Protein AF-0000000082939143 (afdb_homodimer)

Structure (mmCIF, N/CA/C/O backbone):
data_AF-0000000082939143-model_v1
#
loop_
_entity.id
_entity.type
_entity.pdbx_description
1 polymer 'DUF3813 domain-containing protein'
#
loop_
_atom_site.group_PDB
_atom_site.id
_atom_site.type_symbol
_atom_site.label_atom_id
_atom_site.label_alt_id
_atom_site.label_comp_id
_atom_site.label_asym_id
_atom_site.label_entity_id
_atom_site.label_seq_id
_atom_site.pdbx_PDB_ins_code
_atom_site.Cartn_x
_atom_site.Cartn_y
_atom_site.Cartn_z
_atom_site.occupancy
_atom_site.B_iso_or_equiv
_atom_site.auth_seq_id
_atom_site.auth_comp_id
_atom_site.auth_asym_id
_atom_site.auth_atom_id
_atom_site.pdbx_PDB_model_num
ATOM 1 N N . MET A 1 1 ? 18.797 -15.711 -11.133 1 48.12 1 MET A N 1
ATOM 2 C CA . MET A 1 1 ? 17.547 -16.469 -11.016 1 48.12 1 MET A CA 1
ATOM 3 C C . MET A 1 1 ? 16.344 -15.539 -11 1 48.12 1 MET A C 1
ATOM 5 O O . MET A 1 1 ? 16.359 -14.508 -10.328 1 48.12 1 MET A O 1
ATOM 9 N N . GLN A 1 2 ? 15.414 -15.609 -11.961 1 66.81 2 GLN A N 1
ATOM 10 C CA . GLN A 1 2 ? 14.266 -14.727 -12.156 1 66.81 2 GLN A CA 1
ATOM 11 C C . GLN A 1 2 ? 13.359 -14.719 -10.93 1 66.81 2 GLN A C 1
ATOM 13 O O . GLN A 1 2 ? 13.078 -15.773 -10.359 1 66.81 2 GLN A O 1
ATOM 18 N N . LYS A 1 3 ? 13.117 -13.703 -10.312 1 86.81 3 LYS A N 1
ATOM 19 C CA . LYS A 1 3 ? 12.258 -13.547 -9.141 1 86.81 3 LYS A CA 1
ATOM 20 C C . LYS A 1 3 ? 10.875 -14.141 -9.406 1 86.81 3 LYS A C 1
ATOM 22 O O . LYS A 1 3 ? 10.289 -13.93 -10.469 1 86.81 3 LYS A O 1
ATOM 27 N N . ASN A 1 4 ? 10.492 -15.141 -8.562 1 93.06 4 ASN A N 1
ATOM 28 C CA . ASN A 1 4 ? 9.18 -15.742 -8.742 1 93.06 4 ASN A CA 1
ATOM 29 C C . ASN A 1 4 ? 8.086 -14.93 -8.055 1 93.06 4 ASN A C 1
ATOM 31 O O . ASN A 1 4 ? 8.359 -13.867 -7.496 1 93.06 4 ASN A O 1
ATOM 35 N N . ALA A 1 5 ? 6.84 -15.406 -8.141 1 96.38 5 ALA A N 1
ATOM 36 C CA . ALA A 1 5 ? 5.68 -14.68 -7.637 1 96.38 5 ALA A CA 1
ATOM 37 C C . ALA A 1 5 ? 5.824 -14.375 -6.148 1 96.38 5 ALA A C 1
ATOM 39 O O . ALA A 1 5 ? 5.52 -13.273 -5.699 1 96.38 5 ALA A O 1
ATOM 40 N N . ARG A 1 6 ? 6.336 -15.336 -5.484 1 95.69 6 ARG A N 1
ATOM 41 C CA . ARG A 1 6 ? 6.508 -15.172 -4.047 1 95.69 6 ARG A CA 1
ATOM 42 C C . ARG A 1 6 ? 7.441 -14 -3.736 1 95.69 6 ARG A C 1
ATOM 44 O O . ARG A 1 6 ? 7.172 -13.203 -2.836 1 95.69 6 ARG A O 1
ATOM 51 N N . GLY A 1 7 ? 8.516 -13.977 -4.398 1 97.5 7 GLY A N 1
ATOM 52 C CA . GLY A 1 7 ? 9.461 -12.891 -4.199 1 97.5 7 GLY A CA 1
ATOM 53 C C . GLY A 1 7 ? 8.867 -11.523 -4.465 1 97.5 7 GLY A C 1
ATOM 54 O O . GLY A 1 7 ? 9.094 -10.586 -3.701 1 97.5 7 GLY A O 1
ATOM 55 N N . PHE A 1 8 ? 8.102 -11.359 -5.508 1 98.19 8 PHE A N 1
ATOM 56 C CA . PHE A 1 8 ? 7.477 -10.094 -5.844 1 98.19 8 PHE A CA 1
ATOM 57 C C . PHE A 1 8 ? 6.445 -9.703 -4.793 1 98.19 8 PHE A C 1
ATOM 59 O O . PHE A 1 8 ? 6.324 -8.531 -4.434 1 98.19 8 PHE A O 1
ATOM 66 N N . VAL A 1 9 ? 5.711 -10.656 -4.262 1 98.5 9 VAL A N 1
ATOM 67 C CA . VAL A 1 9 ? 4.703 -10.359 -3.25 1 98.5 9 VAL A CA 1
ATOM 68 C C . VAL A 1 9 ? 5.387 -9.922 -1.956 1 98.5 9 VAL A C 1
ATOM 70 O O . VAL A 1 9 ? 4.918 -9.008 -1.275 1 98.5 9 VAL A O 1
ATOM 73 N N . GLN A 1 10 ? 6.465 -10.578 -1.614 1 98.06 10 GLN A N 1
ATOM 74 C CA . GLN A 1 10 ? 7.199 -10.188 -0.417 1 98.06 10 GLN A CA 1
ATOM 75 C C . GLN A 1 10 ? 7.723 -8.758 -0.535 1 9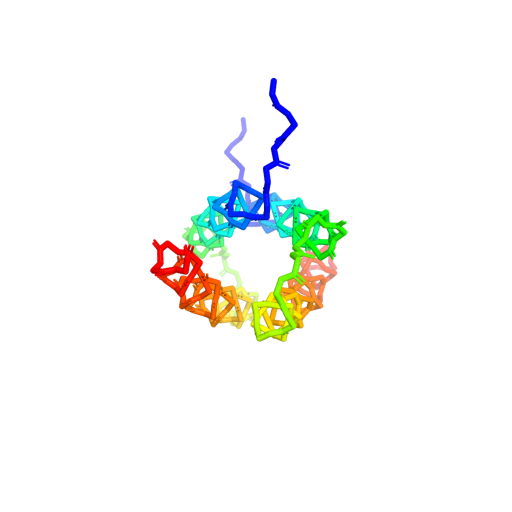8.06 10 GLN A C 1
ATOM 77 O O . GLN A 1 10 ? 7.711 -8 0.442 1 98.06 10 GLN A O 1
ATOM 82 N N . GLU A 1 11 ? 8.227 -8.398 -1.679 1 98.5 11 GLU A N 1
ATOM 83 C CA . GLU A 1 11 ? 8.672 -7.023 -1.904 1 98.5 11 GLU A CA 1
ATOM 84 C C . GLU A 1 11 ? 7.504 -6.043 -1.788 1 98.5 11 GLU A C 1
ATOM 86 O O . GLU A 1 11 ? 7.672 -4.93 -1.292 1 98.5 11 GLU A O 1
ATOM 91 N N . SER A 1 12 ? 6.367 -6.492 -2.324 1 98.88 12 SER A N 1
ATOM 92 C CA . SER A 1 12 ? 5.176 -5.66 -2.182 1 98.88 12 SER A CA 1
ATOM 93 C C . SER A 1 12 ? 4.848 -5.418 -0.712 1 98.88 12 SER A C 1
ATOM 95 O O . SER A 1 12 ? 4.547 -4.289 -0.316 1 98.88 12 SER A O 1
ATOM 97 N N . TYR A 1 13 ? 4.938 -6.438 0.099 1 98.75 13 TYR A N 1
ATOM 98 C CA . TYR A 1 13 ? 4.66 -6.316 1.526 1 98.75 13 TYR A CA 1
ATOM 99 C C . TYR A 1 13 ? 5.613 -5.328 2.188 1 98.75 13 TYR A C 1
ATOM 101 O O . TYR A 1 13 ? 5.195 -4.508 3.006 1 98.75 13 TYR A O 1
ATOM 109 N N . SER A 1 14 ? 6.895 -5.395 1.83 1 98.81 14 SER A N 1
ATOM 110 C CA . SER A 1 14 ? 7.891 -4.477 2.369 1 98.81 14 SER A CA 1
ATOM 111 C C . SER A 1 14 ? 7.59 -3.035 1.972 1 98.81 14 SER A C 1
ATOM 113 O O . SER A 1 14 ? 7.719 -2.121 2.787 1 98.81 14 SER A O 1
ATOM 115 N N . ALA A 1 15 ? 7.215 -2.848 0.715 1 98.88 15 ALA A N 1
ATOM 116 C CA . ALA A 1 15 ? 6.852 -1.513 0.248 1 98.88 15 ALA A CA 1
ATOM 117 C C . ALA A 1 15 ? 5.637 -0.979 1.006 1 98.88 15 ALA A C 1
ATOM 119 O O . ALA A 1 15 ? 5.59 0.201 1.361 1 98.88 15 ALA A O 1
ATOM 120 N N . LEU A 1 16 ? 4.664 -1.824 1.29 1 98.94 16 LEU A N 1
ATOM 121 C CA . LEU A 1 16 ? 3.477 -1.434 2.045 1 98.94 16 LEU A CA 1
ATOM 122 C C . LEU A 1 16 ? 3.842 -1.059 3.477 1 98.94 16 LEU A C 1
ATOM 124 O O . LEU A 1 16 ? 3.287 -0.11 4.035 1 98.94 16 LEU A O 1
ATOM 128 N N . THR A 1 17 ? 4.766 -1.79 4.059 1 98.94 17 THR A N 1
ATOM 129 C CA . THR A 1 17 ? 5.23 -1.475 5.406 1 98.94 17 THR A CA 1
ATOM 130 C C . THR A 1 17 ? 5.883 -0.096 5.441 1 98.94 17 THR A C 1
ATOM 132 O O . THR A 1 17 ? 5.648 0.682 6.371 1 98.94 17 THR A O 1
ATOM 135 N N . ASN A 1 18 ? 6.652 0.183 4.434 1 98.88 18 ASN A N 1
ATOM 136 C CA . ASN A 1 18 ? 7.258 1.505 4.324 1 98.88 18 ASN A CA 1
ATOM 137 C C . ASN A 1 18 ? 6.203 2.598 4.199 1 98.88 18 ASN A C 1
ATOM 139 O O . ASN A 1 18 ? 6.305 3.646 4.836 1 98.88 18 ASN A O 1
ATOM 143 N N . ALA A 1 19 ? 5.188 2.324 3.355 1 98.88 19 ALA A N 1
ATOM 144 C CA . ALA A 1 19 ? 4.094 3.277 3.201 1 98.88 19 ALA A CA 1
ATOM 145 C C . ALA A 1 19 ? 3.416 3.557 4.539 1 98.88 19 ALA A C 1
ATOM 147 O O . ALA A 1 19 ? 3.139 4.711 4.875 1 98.88 19 ALA A O 1
ATOM 148 N N . ARG A 1 20 ? 3.148 2.52 5.312 1 98.94 20 ARG A N 1
ATOM 149 C CA . ARG A 1 20 ? 2.523 2.652 6.625 1 98.94 20 ARG A CA 1
ATOM 150 C C . ARG A 1 20 ? 3.357 3.539 7.543 1 98.94 20 ARG A C 1
ATOM 152 O O . ARG A 1 20 ? 2.822 4.426 8.211 1 98.94 20 ARG A O 1
ATOM 159 N N . GLU A 1 21 ? 4.633 3.266 7.582 1 98.88 21 GLU A N 1
ATOM 160 C CA . GLU A 1 21 ? 5.531 4.031 8.438 1 98.88 21 GLU A CA 1
ATOM 161 C C . GLU A 1 21 ? 5.547 5.508 8.047 1 98.88 21 GLU A C 1
ATOM 163 O O . GLU A 1 21 ? 5.586 6.387 8.906 1 98.88 21 GLU A O 1
ATOM 168 N N . ASN A 1 22 ? 5.547 5.738 6.77 1 98.75 22 ASN A N 1
ATOM 169 C CA . ASN A 1 22 ? 5.52 7.117 6.285 1 98.75 22 ASN A CA 1
ATOM 170 C C . ASN A 1 22 ? 4.242 7.832 6.711 1 98.75 22 ASN A C 1
ATOM 172 O O . ASN A 1 22 ? 4.277 9 7.105 1 98.75 22 ASN A O 1
ATOM 176 N N . LEU A 1 23 ? 3.076 7.176 6.652 1 98.81 23 LEU A N 1
ATOM 177 C CA . LEU A 1 23 ? 1.814 7.781 7.062 1 98.81 23 LEU A CA 1
ATOM 178 C C . LEU A 1 23 ?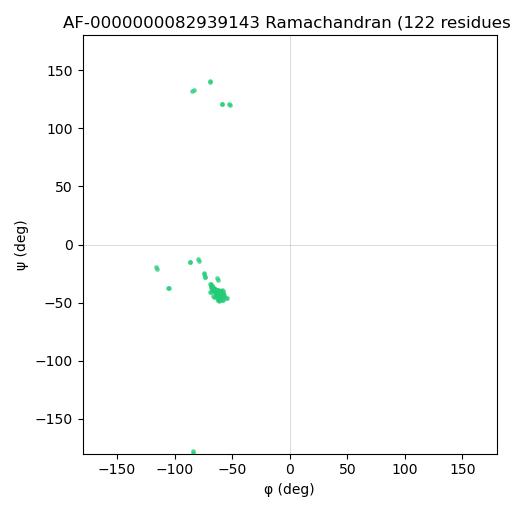 1.789 8.016 8.57 1 98.81 23 LEU A C 1
ATOM 180 O O . LEU A 1 23 ? 1.239 9.016 9.039 1 98.81 23 LEU A O 1
ATOM 184 N N . GLN A 1 24 ? 2.402 7.105 9.328 1 98.75 24 GLN A N 1
ATOM 185 C CA . GLN A 1 24 ? 2.498 7.297 10.773 1 98.75 24 GLN A CA 1
ATOM 186 C C . GLN A 1 24 ? 3.336 8.523 11.109 1 98.75 24 GLN A C 1
ATOM 188 O O . GLN A 1 24 ? 2.996 9.281 12.023 1 98.75 24 GLN A O 1
ATOM 193 N N . GLN A 1 25 ? 4.406 8.656 10.383 1 98.25 25 GLN A N 1
ATOM 194 C CA . GLN A 1 25 ? 5.23 9.852 10.57 1 98.25 25 GLN A CA 1
ATOM 195 C C . GLN A 1 25 ? 4.469 11.109 10.172 1 98.25 25 GLN A C 1
ATOM 197 O O . GLN A 1 25 ? 4.605 12.156 10.812 1 98.25 25 GLN A O 1
ATOM 202 N N . ALA A 1 26 ? 3.682 11.039 9.086 1 98.19 26 ALA A N 1
ATOM 203 C CA . ALA A 1 26 ? 2.848 12.164 8.672 1 98.19 26 ALA A CA 1
ATOM 204 C C . ALA A 1 26 ? 1.886 12.578 9.781 1 98.19 26 ALA A C 1
ATOM 206 O O . ALA A 1 26 ? 1.684 13.766 10.023 1 98.19 26 ALA A O 1
ATOM 207 N N . LEU A 1 27 ? 1.298 11.609 10.453 1 98.12 27 LEU A N 1
ATOM 208 C CA . LEU A 1 27 ? 0.358 11.875 11.539 1 98.12 27 LEU A CA 1
ATOM 209 C C . LEU A 1 27 ? 1.044 12.609 12.688 1 98.12 27 LEU A C 1
ATOM 211 O O . LEU A 1 27 ? 0.414 13.406 13.383 1 98.12 27 LEU A O 1
ATOM 215 N N . ASN A 1 28 ? 2.305 12.336 12.789 1 96.94 28 ASN A N 1
ATOM 216 C CA . ASN A 1 28 ? 3.064 12.961 13.867 1 96.94 28 ASN A CA 1
ATOM 217 C C . ASN A 1 28 ? 3.445 14.398 13.531 1 96.94 28 ASN A C 1
ATOM 219 O O . ASN A 1 28 ? 3.848 15.164 14.406 1 96.94 28 ASN A O 1
ATOM 223 N N . THR A 1 29 ? 3.309 14.812 12.328 1 95.81 29 THR A N 1
ATOM 224 C CA . THR A 1 29 ? 3.814 16.109 11.898 1 95.81 29 THR A CA 1
ATOM 225 C C . THR A 1 29 ? 2.668 17.016 11.461 1 95.81 29 THR A C 1
ATOM 227 O O . THR A 1 29 ? 2.842 18.234 11.344 1 95.81 29 THR A O 1
ATOM 230 N N . VAL A 1 30 ? 1.534 16.453 11.148 1 95.62 30 VAL A N 1
ATOM 231 C CA . VAL A 1 30 ? 0.425 17.219 10.594 1 95.62 30 VAL A CA 1
ATOM 232 C C . VAL A 1 30 ? -0.152 18.141 11.672 1 95.62 30 VAL A C 1
ATOM 234 O O . VAL A 1 30 ? -0.252 17.75 12.836 1 95.62 30 VAL A O 1
ATOM 237 N N . GLU A 1 31 ? -0.506 19.344 11.242 1 90.19 31 GLU A N 1
ATOM 238 C CA . GLU A 1 31 ? -0.93 20.344 12.219 1 90.19 31 GLU A CA 1
ATOM 239 C C . GLU A 1 31 ? -2.443 20.547 12.188 1 90.19 31 GLU A C 1
ATOM 241 O O . GLU A 1 31 ? -3.072 20.734 13.227 1 90.19 31 GLU A O 1
ATOM 246 N N . LYS A 1 32 ? -3.082 20.5 10.953 1 92.06 32 LYS A N 1
ATOM 247 C CA . LYS A 1 32 ? -4.516 20.75 10.797 1 92.06 32 LYS A CA 1
ATOM 248 C C . LYS A 1 32 ? -5.312 19.469 11.062 1 92.06 32 LYS A C 1
ATOM 250 O O . LYS A 1 32 ? -5.016 18.422 10.492 1 92.06 32 LYS A O 1
ATOM 255 N N . ASN A 1 33 ? -6.336 19.547 11.859 1 92.81 33 ASN A N 1
ATOM 256 C CA . ASN A 1 33 ? -7.168 18.406 12.227 1 92.81 33 ASN A CA 1
ATOM 257 C C . ASN A 1 33 ? -7.824 17.781 11.008 1 92.81 33 ASN A C 1
ATOM 259 O O . ASN A 1 33 ? -7.945 16.547 10.922 1 92.81 33 ASN A O 1
ATOM 263 N N . GLU A 1 34 ? -8.258 18.609 10.109 1 92.31 34 GLU A N 1
ATOM 264 C CA . GLU A 1 34 ? -8.883 18.078 8.898 1 92.31 34 GLU A CA 1
ATOM 265 C C . GLU A 1 34 ? -7.91 17.203 8.109 1 92.31 34 GLU A C 1
ATOM 267 O O . GLU A 1 34 ? -8.289 16.125 7.629 1 92.31 34 GLU A O 1
ATOM 272 N N . ASN A 1 35 ? -6.699 17.656 8.016 1 95.12 35 ASN A N 1
ATOM 273 C CA . ASN A 1 35 ? -5.6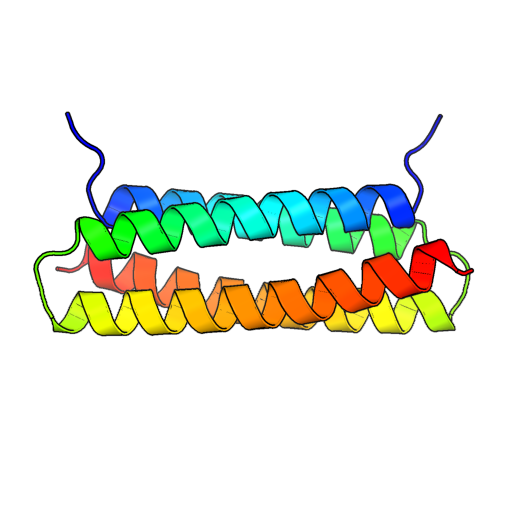88 16.859 7.316 1 95.12 35 ASN A CA 1
ATOM 274 C C . ASN A 1 35 ? -5.336 15.594 8.086 1 95.12 35 ASN A C 1
ATOM 276 O O . ASN A 1 35 ? -5.066 14.555 7.48 1 95.12 35 ASN A O 1
ATOM 280 N N . ARG A 1 36 ? -5.367 15.688 9.359 1 97.25 36 ARG A N 1
ATOM 281 C CA . ARG A 1 36 ? -5.102 14.523 10.188 1 97.25 36 ARG A CA 1
ATOM 282 C C . ARG A 1 36 ? -6.082 13.398 9.883 1 97.25 36 ARG A C 1
ATOM 284 O O . ARG A 1 36 ? -5.684 12.234 9.75 1 97.25 36 ARG A O 1
ATOM 291 N N . GLY A 1 37 ? -7.355 13.75 9.766 1 97.75 37 GLY A N 1
ATOM 292 C CA . GLY A 1 37 ? -8.359 12.75 9.43 1 97.75 37 GLY A CA 1
ATOM 293 C C . GLY A 1 37 ? -8.117 12.078 8.094 1 97.75 37 GLY A C 1
ATOM 294 O O . GLY A 1 37 ? -8.297 10.867 7.965 1 97.75 37 GLY A O 1
ATOM 295 N N . GLN A 1 38 ? -7.703 12.898 7.148 1 97.12 38 GLN A N 1
ATOM 296 C CA . GLN A 1 38 ? -7.418 12.352 5.828 1 97.12 38 GLN A CA 1
ATOM 297 C C . GLN A 1 38 ? -6.227 11.398 5.871 1 97.12 38 GLN A C 1
ATOM 299 O O . GLN A 1 38 ? -6.238 10.352 5.227 1 97.12 38 GLN A O 1
ATOM 304 N N . ILE A 1 39 ? -5.23 11.75 6.629 1 98.69 39 ILE A N 1
ATOM 305 C CA . ILE A 1 39 ? -4.043 10.906 6.734 1 98.69 39 ILE A CA 1
ATOM 306 C C . ILE A 1 39 ? -4.395 9.617 7.465 1 98.69 39 ILE A C 1
ATOM 308 O O . ILE A 1 39 ? -3.924 8.539 7.094 1 98.69 39 ILE A O 1
ATOM 312 N N . GLU A 1 40 ? -5.25 9.688 8.43 1 98.69 40 GLU A N 1
ATOM 313 C CA . GLU A 1 40 ? -5.699 8.5 9.148 1 98.69 40 GLU A CA 1
ATOM 314 C C . GLU A 1 40 ? -6.465 7.551 8.227 1 98.69 40 GLU A C 1
ATOM 316 O O . GLU A 1 40 ? -6.316 6.332 8.32 1 98.69 40 GLU A O 1
ATOM 321 N N . ASP A 1 41 ? -7.305 8.117 7.383 1 98.56 41 ASP A N 1
ATOM 322 C CA . ASP A 1 41 ? -8.023 7.301 6.414 1 98.56 41 ASP A CA 1
ATOM 323 C C . ASP A 1 41 ? -7.059 6.566 5.488 1 98.56 41 ASP A C 1
ATOM 325 O O . ASP A 1 41 ? -7.254 5.391 5.184 1 98.56 41 ASP A O 1
ATOM 329 N N . SER A 1 42 ? -6.066 7.273 5.02 1 98.81 42 SER A N 1
ATOM 330 C CA . SER A 1 42 ? -5.051 6.656 4.172 1 98.81 42 SER A CA 1
ATOM 331 C C . SER A 1 42 ? -4.316 5.543 4.91 1 98.81 42 SER A C 1
ATOM 333 O O . SER A 1 42 ? -4.051 4.484 4.34 1 98.81 42 SER A O 1
ATOM 335 N N . LEU A 1 43 ? -3.979 5.758 6.195 1 98.94 43 LEU A N 1
ATOM 336 C CA . LEU A 1 43 ? -3.297 4.75 7 1 98.94 43 LEU A CA 1
ATOM 337 C C . LEU A 1 43 ? -4.148 3.494 7.133 1 98.94 43 LEU A C 1
ATOM 339 O O . LEU A 1 43 ? -3.637 2.377 7.008 1 98.94 43 LEU A O 1
ATOM 343 N N . ARG A 1 44 ? -5.426 3.668 7.312 1 98.88 44 ARG A N 1
ATOM 344 C CA . ARG A 1 44 ? -6.32 2.521 7.414 1 98.88 44 ARG A CA 1
ATOM 345 C C . ARG A 1 44 ? -6.34 1.724 6.117 1 98.88 44 ARG A C 1
ATOM 347 O O . ARG A 1 44 ? -6.312 0.491 6.137 1 98.88 44 ARG A O 1
ATOM 354 N N . ALA A 1 45 ? -6.438 2.434 5.039 1 98.88 45 ALA A N 1
ATOM 355 C CA . ALA A 1 45 ? -6.445 1.762 3.74 1 98.88 45 ALA A CA 1
ATOM 356 C C . ALA A 1 45 ? -5.16 0.97 3.525 1 98.88 45 ALA A C 1
ATOM 358 O O . ALA A 1 45 ? -5.191 -0.151 3.012 1 98.88 45 ALA A O 1
ATOM 359 N N . VAL A 1 46 ? -3.994 1.528 3.891 1 98.94 46 VAL A N 1
ATOM 360 C CA . VAL A 1 46 ? -2.713 0.847 3.736 1 98.94 46 VAL A CA 1
ATOM 361 C C . VAL A 1 46 ? -2.656 -0.365 4.664 1 98.94 46 VAL A C 1
ATOM 363 O O . VAL A 1 46 ? -2.148 -1.423 4.281 1 98.94 46 VAL A O 1
ATOM 366 N N . GLU A 1 47 ? -3.188 -0.247 5.844 1 98.88 47 GLU A N 1
ATOM 367 C CA . GLU A 1 47 ? -3.209 -1.372 6.773 1 98.88 47 GLU A CA 1
ATOM 368 C C . GLU A 1 47 ? -4.09 -2.504 6.254 1 98.88 47 GLU A C 1
ATOM 370 O O . GLU A 1 47 ? -3.768 -3.68 6.43 1 98.88 47 GLU A O 1
ATOM 375 N N . ASP A 1 48 ? -5.207 -2.111 5.672 1 98.81 48 ASP A N 1
ATOM 376 C CA . ASP A 1 48 ? -6.047 -3.125 5.039 1 98.81 48 ASP A CA 1
ATOM 377 C C . ASP A 1 48 ? -5.289 -3.859 3.938 1 98.81 48 ASP A C 1
ATOM 379 O O . ASP A 1 48 ? -5.375 -5.086 3.826 1 98.81 48 ASP A O 1
ATOM 383 N N . ALA A 1 49 ? -4.57 -3.115 3.111 1 98.81 49 ALA A N 1
ATOM 384 C CA . ALA A 1 49 ? -3.775 -3.707 2.037 1 98.81 49 ALA A CA 1
ATOM 385 C C . ALA A 1 49 ? -2.672 -4.602 2.6 1 98.81 49 ALA A C 1
ATOM 387 O O . ALA A 1 49 ? -2.389 -5.668 2.051 1 98.81 49 ALA A O 1
ATOM 388 N N . LEU A 1 50 ? -2.016 -4.164 3.686 1 98.88 50 LEU A N 1
ATOM 389 C CA . LEU A 1 50 ? -0.976 -4.945 4.352 1 98.88 50 LEU A CA 1
ATOM 390 C C . LEU A 1 50 ? -1.521 -6.293 4.812 1 98.88 50 LEU A C 1
ATOM 392 O O . LEU A 1 50 ? -0.867 -7.324 4.641 1 98.88 50 LEU A O 1
ATOM 396 N N . GLN A 1 51 ? -2.67 -6.234 5.398 1 98.62 51 GLN A N 1
ATOM 397 C CA . GLN A 1 51 ? -3.283 -7.465 5.883 1 98.62 51 GLN A CA 1
ATOM 398 C C . GLN A 1 51 ? -3.566 -8.43 4.73 1 98.62 51 GLN A C 1
ATOM 400 O O . GLN A 1 51 ? -3.285 -9.625 4.828 1 98.62 51 GLN A O 1
ATOM 405 N N . GLN A 1 52 ? -4.16 -7.926 3.672 1 98.38 52 GLN A N 1
ATOM 406 C CA . GLN A 1 52 ? -4.457 -8.75 2.504 1 98.38 52 GLN A CA 1
ATOM 407 C C . GLN A 1 52 ? -3.182 -9.336 1.909 1 98.38 52 GLN A C 1
ATOM 409 O O . GLN A 1 52 ? -3.145 -10.516 1.551 1 98.38 52 GLN A O 1
ATOM 414 N N . CYS A 1 53 ? -2.131 -8.523 1.738 1 98.69 53 CYS A N 1
ATOM 415 C CA . CYS A 1 53 ? -0.868 -8.977 1.164 1 98.69 53 CYS A CA 1
ATOM 416 C C . CYS A 1 53 ? -0.197 -10.008 2.066 1 98.69 53 CYS A C 1
ATOM 418 O O . CYS A 1 53 ? 0.415 -10.961 1.581 1 98.69 53 CYS A O 1
ATOM 420 N N . ASN A 1 54 ? -0.301 -9.789 3.393 1 98.19 54 ASN A N 1
ATOM 421 C CA . ASN A 1 54 ? 0.256 -10.75 4.332 1 98.19 54 ASN A CA 1
ATOM 422 C C . ASN A 1 54 ? -0.39 -12.125 4.172 1 98.19 54 ASN A C 1
ATOM 424 O O . ASN A 1 54 ? 0.294 -13.148 4.234 1 98.19 54 ASN A O 1
ATOM 428 N N . GLN A 1 55 ? -1.671 -12.188 3.98 1 97.5 55 GLN A N 1
ATOM 429 C CA . GLN A 1 55 ? -2.367 -13.445 3.732 1 97.5 55 GLN A CA 1
ATOM 430 C C . GLN A 1 55 ? -1.85 -14.117 2.463 1 97.5 55 GLN A C 1
ATOM 432 O O . GLN A 1 55 ? -1.668 -15.336 2.432 1 97.5 55 GLN A O 1
ATOM 437 N N . THR A 1 56 ? -1.622 -13.312 1.493 1 98.12 56 THR A N 1
ATOM 438 C CA . THR A 1 56 ? -1.118 -13.828 0.227 1 98.12 56 THR A CA 1
ATOM 439 C C . THR A 1 56 ? 0.287 -14.398 0.398 1 98.12 56 THR A C 1
ATOM 441 O O . THR A 1 56 ? 0.594 -15.477 -0.121 1 98.12 56 THR A O 1
ATOM 444 N N . VAL A 1 57 ? 1.181 -13.688 1.103 1 97.31 57 VAL A N 1
ATOM 445 C CA . VAL A 1 57 ? 2.529 -14.172 1.382 1 97.31 57 VAL A CA 1
ATOM 446 C C . VAL A 1 57 ? 2.455 -15.539 2.059 1 97.31 57 VAL A C 1
ATOM 448 O O . VAL A 1 57 ? 3.137 -16.484 1.646 1 97.31 57 VAL A O 1
ATOM 451 N N . GLU A 1 58 ? 1.601 -15.625 3.023 1 96.06 58 GLU A N 1
ATOM 452 C CA . GLU A 1 58 ? 1.465 -16.859 3.793 1 96.06 58 GLU A CA 1
ATOM 453 C C . GLU A 1 58 ? 0.99 -18 2.912 1 96.06 58 GLU A C 1
ATOM 455 O O . GLU A 1 58 ? 1.473 -19.141 3.041 1 96.06 58 GLU A O 1
ATOM 460 N N . ARG A 1 59 ? 0.052 -17.688 2.055 1 95.5 59 ARG A N 1
ATOM 461 C CA . ARG A 1 59 ? -0.493 -18.703 1.168 1 95.5 59 ARG A CA 1
ATOM 462 C C . ARG A 1 59 ? 0.555 -19.188 0.167 1 95.5 59 ARG A C 1
ATOM 464 O O . ARG A 1 59 ? 0.668 -20.375 -0.103 1 95.5 59 ARG A O 1
ATOM 471 N N . LEU A 1 60 ? 1.384 -18.328 -0.352 1 94.88 60 LEU A N 1
ATOM 472 C CA . LEU A 1 60 ? 2.375 -18.672 -1.366 1 94.88 60 LEU A CA 1
ATOM 473 C C . LEU A 1 60 ? 3.537 -19.438 -0.753 1 94.88 60 LEU A C 1
ATOM 475 O O . LEU A 1 60 ? 4.211 -20.219 -1.445 1 94.88 60 LEU A O 1
ATOM 479 N N . GLU A 1 61 ? 3.725 -19.25 0.437 1 89.88 61 GLU A N 1
ATOM 480 C CA . GLU A 1 61 ? 4.785 -19.969 1.134 1 89.88 61 GLU A CA 1
ATOM 481 C C . GLU A 1 61 ? 4.406 -21.438 1.346 1 89.88 61 GLU A 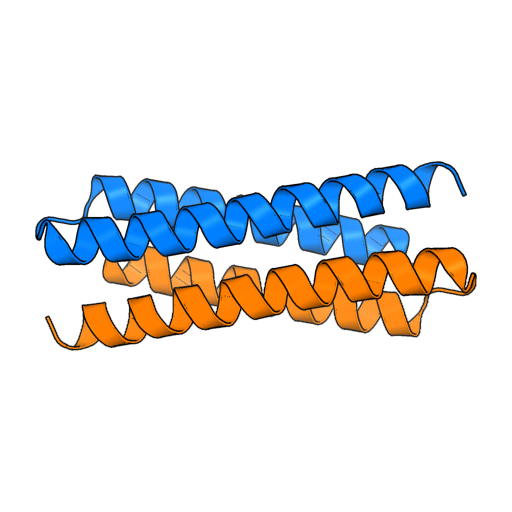C 1
ATOM 483 O O . GLU A 1 61 ? 5.277 -22.297 1.453 1 89.88 61 GLU A O 1
ATOM 488 N N . GLN A 1 62 ? 3.092 -21.703 1.43 1 83.69 62 GLN A N 1
ATOM 489 C CA . GLN A 1 62 ? 2.607 -23.062 1.657 1 83.69 62 GLN A CA 1
ATOM 490 C C . GLN A 1 62 ? 2.449 -23.812 0.341 1 83.69 62 GLN A C 1
ATOM 492 O O . GLN A 1 62 ? 2.324 -25.047 0.335 1 83.69 62 GLN A O 1
ATOM 497 N N . ALA A 1 63 ? 2.445 -23.156 -0.768 1 69.19 63 ALA A N 1
ATOM 498 C CA . ALA A 1 63 ? 2.191 -23.812 -2.043 1 69.19 63 ALA A CA 1
ATOM 499 C C . ALA A 1 63 ? 3.494 -24.281 -2.688 1 69.19 63 ALA A C 1
ATOM 501 O O . ALA A 1 63 ? 4.566 -23.75 -2.395 1 69.19 63 ALA A O 1
ATOM 502 N N . MET B 1 1 ? 15.961 20.578 6.641 1 47.91 1 MET B N 1
ATOM 503 C CA . MET B 1 1 ? 14.562 20.953 6.867 1 47.91 1 MET B CA 1
ATOM 504 C C . MET B 1 1 ? 13.711 19.719 7.137 1 47.91 1 MET B C 1
ATOM 506 O O . MET B 1 1 ? 13.844 18.703 6.457 1 47.91 1 MET B O 1
ATOM 510 N N . GLN B 1 2 ? 13.062 19.547 8.305 1 67.94 2 GLN B N 1
ATOM 511 C CA . GLN B 1 2 ? 12.305 18.391 8.75 1 67.94 2 GLN B CA 1
ATOM 512 C C . GLN B 1 2 ? 11.156 18.0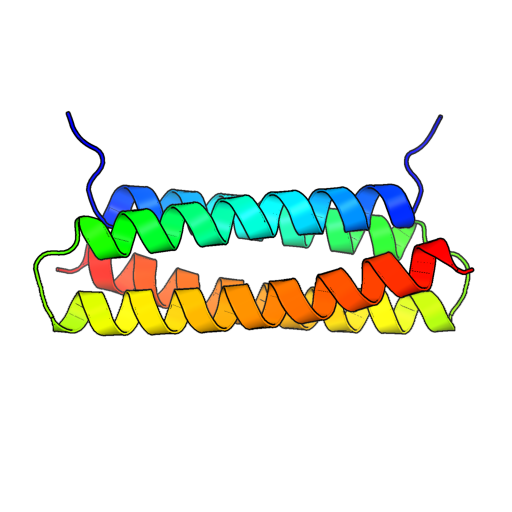78 7.797 1 67.94 2 GLN B C 1
ATOM 514 O O . GLN B 1 2 ? 10.445 18.984 7.359 1 67.94 2 GLN B O 1
ATOM 519 N N . LYS B 1 3 ? 11.07 17.031 7.238 1 86.88 3 LYS B N 1
ATOM 520 C CA . LYS B 1 3 ? 10.016 16.594 6.328 1 86.88 3 LYS B CA 1
ATOM 521 C C . LYS B 1 3 ? 8.641 16.781 6.949 1 86.88 3 LYS B C 1
ATOM 523 O O . LYS B 1 3 ? 8.43 16.469 8.117 1 86.88 3 LYS B O 1
ATOM 528 N N . ASN B 1 4 ? 7.785 17.609 6.266 1 93.25 4 ASN B N 1
ATOM 529 C CA . ASN B 1 4 ? 6.441 17.828 6.793 1 93.25 4 ASN B CA 1
ATOM 530 C C . ASN B 1 4 ? 5.48 16.719 6.375 1 93.25 4 ASN B C 1
ATOM 532 O O . ASN B 1 4 ? 5.887 15.758 5.73 1 93.25 4 ASN B O 1
ATOM 536 N N . ALA B 1 5 ? 4.215 16.859 6.777 1 96.5 5 ALA B N 1
ATOM 537 C CA . ALA B 1 5 ? 3.213 15.82 6.551 1 96.5 5 ALA B CA 1
ATOM 538 C C . ALA B 1 5 ? 3.059 15.523 5.062 1 96.5 5 ALA B C 1
ATOM 540 O O . ALA B 1 5 ? 2.963 14.359 4.66 1 96.5 5 ALA B O 1
ATOM 541 N N . ARG B 1 6 ? 3.113 16.547 4.336 1 95.88 6 ARG B N 1
ATOM 542 C CA . ARG B 1 6 ? 2.959 16.391 2.893 1 95.88 6 ARG B CA 1
ATOM 543 C C . ARG B 1 6 ? 4.066 15.508 2.318 1 95.88 6 ARG B C 1
ATOM 545 O O . ARG B 1 6 ? 3.805 14.641 1.486 1 95.88 6 ARG B O 1
ATOM 552 N N . GLY B 1 7 ? 5.25 15.82 2.691 1 97.56 7 GLY B N 1
ATOM 553 C CA . GLY B 1 7 ? 6.371 15.023 2.225 1 97.56 7 GLY B CA 1
ATOM 554 C C . GLY B 1 7 ? 6.246 13.547 2.576 1 97.56 7 GLY B C 1
ATOM 555 O O . GLY B 1 7 ? 6.52 12.68 1.745 1 97.56 7 GLY B O 1
ATOM 556 N N . PHE B 1 8 ? 5.848 13.227 3.764 1 98.19 8 PHE B N 1
ATOM 557 C CA . PHE B 1 8 ? 5.691 11.844 4.199 1 98.19 8 PHE B CA 1
ATOM 558 C C . PHE B 1 8 ? 4.574 11.156 3.424 1 98.19 8 PHE B C 1
ATOM 560 O O . PHE B 1 8 ? 4.691 9.984 3.064 1 98.19 8 PHE B O 1
ATOM 567 N N . VAL B 1 9 ? 3.498 11.852 3.141 1 98.56 9 VAL B N 1
ATOM 568 C CA . VAL B 1 9 ? 2.393 11.258 2.4 1 98.56 9 VAL B CA 1
ATOM 569 C C . VAL B 1 9 ? 2.822 10.977 0.962 1 98.56 9 VAL B C 1
ATOM 571 O O . VAL B 1 9 ? 2.465 9.945 0.388 1 98.56 9 VAL B O 1
ATOM 574 N N . GLN B 1 10 ? 3.555 11.891 0.379 1 98.06 10 GLN B N 1
ATOM 575 C CA . GLN B 1 10 ? 4.047 11.672 -0.977 1 98.06 10 GLN B CA 1
ATOM 576 C C . GLN B 1 10 ? 4.949 10.438 -1.041 1 98.06 10 GLN B C 1
ATOM 578 O O . GLN B 1 10 ? 4.902 9.68 -2.01 1 98.06 10 GLN B O 1
ATOM 583 N N . GLU B 1 11 ? 5.812 10.281 -0.072 1 98.5 11 GLU B N 1
ATOM 584 C CA . GLU B 1 11 ? 6.652 9.086 -0.013 1 98.5 11 GLU B CA 1
ATOM 585 C C . GLU B 1 11 ? 5.805 7.824 0.127 1 98.5 11 GLU B C 1
ATOM 587 O O . GLU B 1 11 ? 6.145 6.781 -0.437 1 98.5 11 GLU B O 1
ATOM 592 N N . SER B 1 12 ? 4.754 7.961 0.946 1 98.88 12 SER B N 1
ATOM 593 C CA . SER B 1 12 ? 3.838 6.832 1.072 1 98.88 12 SER B CA 1
ATOM 594 C C . SER B 1 12 ? 3.229 6.461 -0.276 1 98.88 12 SER B C 1
ATOM 596 O O . SER B 1 12 ? 3.164 5.281 -0.631 1 98.88 12 SER B O 1
ATOM 598 N N . TYR B 1 13 ? 2.828 7.43 -1.04 1 98.75 13 TYR B N 1
ATOM 599 C CA . TYR B 1 13 ? 2.246 7.188 -2.355 1 98.75 13 TYR B CA 1
ATOM 600 C C . TYR B 1 13 ? 3.236 6.477 -3.27 1 98.75 13 TYR B C 1
ATOM 602 O O . TYR B 1 13 ? 2.867 5.547 -3.988 1 98.75 13 TYR B O 1
ATOM 610 N N . SER B 1 14 ? 4.504 6.91 -3.25 1 98.81 14 SER B N 1
ATOM 611 C CA . SER B 1 14 ? 5.543 6.277 -4.055 1 98.81 14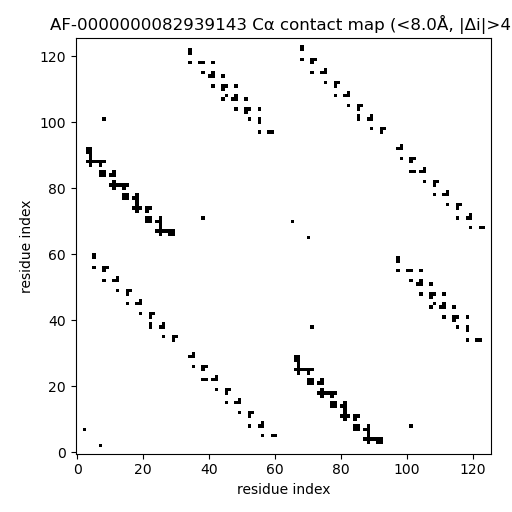 SER B CA 1
ATOM 612 C C . SER B 1 14 ? 5.75 4.824 -3.648 1 98.81 14 SER B C 1
ATOM 614 O O . SER B 1 14 ? 5.914 3.949 -4.504 1 98.81 14 SER B O 1
ATOM 616 N N . ALA B 1 15 ? 5.777 4.582 -2.338 1 98.88 15 ALA B N 1
ATOM 617 C CA . ALA B 1 15 ? 5.918 3.213 -1.847 1 98.88 15 ALA B CA 1
ATOM 618 C C . ALA B 1 15 ? 4.746 2.344 -2.299 1 98.88 15 ALA B C 1
ATOM 620 O O . ALA B 1 15 ? 4.934 1.185 -2.672 1 98.88 15 ALA B O 1
ATOM 621 N N . LEU B 1 16 ? 3.535 2.873 -2.287 1 98.94 16 LEU B N 1
ATOM 622 C CA . LEU B 1 16 ? 2.352 2.146 -2.734 1 98.94 16 LEU B CA 1
ATOM 623 C C . LEU B 1 16 ? 2.436 1.837 -4.227 1 98.94 16 LEU B C 1
ATOM 625 O O . LEU B 1 16 ? 2.037 0.755 -4.664 1 98.94 16 LEU B O 1
ATOM 629 N N . THR B 1 17 ? 2.951 2.783 -5.004 1 98.94 17 THR B N 1
ATOM 630 C CA . THR B 1 17 ? 3.135 2.557 -6.434 1 98.94 17 THR B CA 1
ATOM 631 C C . THR B 1 17 ? 4.105 1.405 -6.68 1 98.94 17 THR B C 1
ATOM 633 O O . THR B 1 17 ? 3.869 0.559 -7.543 1 98.94 17 THR B O 1
ATOM 636 N N . ASN B 1 18 ? 5.152 1.378 -5.91 1 98.88 18 ASN B N 1
ATOM 637 C CA . ASN B 1 18 ? 6.102 0.273 -6.008 1 98.88 18 ASN B CA 1
ATOM 638 C C . ASN B 1 18 ? 5.445 -1.06 -5.656 1 98.88 18 ASN B C 1
ATOM 640 O O . ASN B 1 18 ? 5.668 -2.064 -6.336 1 98.88 18 ASN B O 1
ATOM 644 N N . ALA B 1 19 ? 4.641 -1.044 -4.57 1 98.88 19 ALA B N 1
ATOM 645 C CA . ALA B 1 19 ? 3.922 -2.254 -4.18 1 98.88 19 ALA B CA 1
ATOM 646 C C . ALA B 1 19 ? 3.031 -2.754 -5.316 1 98.88 19 ALA B C 1
ATOM 648 O O . ALA B 1 19 ? 3.002 -3.951 -5.609 1 98.88 19 ALA B O 1
ATOM 649 N N . ARG B 1 20 ? 2.299 -1.86 -5.957 1 98.94 20 ARG B N 1
ATOM 650 C CA . ARG B 1 20 ? 1.428 -2.207 -7.074 1 98.94 20 ARG B CA 1
ATOM 651 C C . ARG B 1 20 ? 2.217 -2.867 -8.203 1 98.94 20 ARG B C 1
ATOM 653 O O . ARG B 1 20 ? 1.797 -3.891 -8.742 1 98.94 20 ARG B O 1
ATOM 660 N N . GLU B 1 21 ? 3.33 -2.256 -8.547 1 98.88 21 GLU B N 1
ATOM 661 C CA . GLU B 1 21 ? 4.156 -2.781 -9.633 1 98.88 21 GLU B CA 1
ATOM 662 C C . GLU B 1 21 ? 4.668 -4.18 -9.305 1 98.88 21 GLU B C 1
ATOM 664 O O . GLU B 1 21 ? 4.73 -5.047 -10.18 1 98.88 21 GLU B O 1
ATOM 669 N N . ASN B 1 22 ? 5.055 -4.359 -8.078 1 98.75 22 ASN B N 1
ATOM 670 C CA . ASN B 1 22 ? 5.52 -5.672 -7.652 1 98.75 22 ASN B CA 1
ATOM 671 C C . ASN B 1 22 ? 4.422 -6.723 -7.77 1 98.75 22 ASN B C 1
ATOM 673 O O . ASN B 1 22 ? 4.676 -7.848 -8.203 1 98.75 22 ASN B O 1
ATOM 677 N N . LEU B 1 23 ? 3.176 -6.41 -7.391 1 98.81 23 LEU B N 1
ATOM 678 C CA . LEU B 1 23 ? 2.068 -7.352 -7.496 1 98.81 23 LEU B CA 1
ATOM 679 C C . LEU B 1 23 ? 1.734 -7.641 -8.953 1 98.81 23 LEU B C 1
ATOM 681 O O . LEU B 1 23 ? 1.381 -8.766 -9.305 1 98.81 23 LEU B O 1
ATOM 685 N N . GLN B 1 24 ? 1.86 -6.621 -9.82 1 98.75 24 GLN B N 1
ATOM 686 C CA . GLN B 1 24 ? 1.641 -6.832 -11.25 1 98.75 24 GLN B CA 1
ATOM 687 C C . GLN B 1 24 ? 2.672 -7.793 -11.828 1 98.75 24 GLN B C 1
ATOM 689 O O . GLN B 1 24 ? 2.336 -8.648 -12.648 1 98.75 24 GLN B O 1
ATOM 694 N N . GLN B 1 25 ? 3.893 -7.598 -11.398 1 98.25 25 GLN B N 1
ATOM 695 C CA . GLN B 1 25 ? 4.934 -8.523 -11.828 1 98.25 25 GLN B CA 1
ATOM 696 C C . GLN B 1 25 ? 4.668 -9.93 -11.297 1 98.25 25 GLN B C 1
ATOM 698 O O . GLN B 1 25 ? 4.914 -10.922 -11.992 1 98.25 25 GLN B O 1
ATOM 703 N N . ALA B 1 26 ? 4.184 -10.047 -10.047 1 98.12 26 ALA B N 1
ATOM 704 C CA . ALA B 1 26 ? 3.818 -11.336 -9.477 1 98.12 26 ALA B CA 1
ATOM 705 C C . ALA B 1 26 ? 2.758 -12.039 -10.328 1 98.12 26 ALA B C 1
ATOM 707 O O . ALA B 1 26 ? 2.832 -13.242 -10.555 1 98.12 26 ALA B O 1
ATOM 708 N N . LEU B 1 27 ? 1.78 -11.297 -10.789 1 98.06 27 LEU B N 1
ATOM 709 C CA . LEU B 1 27 ? 0.706 -11.836 -11.617 1 98.06 27 LEU B CA 1
ATOM 710 C C . LEU B 1 27 ? 1.254 -12.398 -12.922 1 98.06 27 LEU B C 1
ATOM 712 O O . LEU B 1 27 ? 0.71 -13.359 -13.469 1 98.06 27 LEU B O 1
ATOM 716 N N . ASN B 1 28 ? 2.318 -11.797 -13.352 1 96.88 28 ASN B N 1
ATOM 717 C CA . ASN B 1 28 ? 2.922 -12.219 -14.609 1 96.88 28 ASN B CA 1
ATOM 718 C C . ASN B 1 28 ? 3.752 -13.492 -14.422 1 96.88 28 ASN B C 1
ATOM 720 O O . ASN B 1 28 ? 4.113 -14.148 -15.406 1 96.88 28 ASN B O 1
ATOM 724 N N . THR B 1 29 ? 4.055 -13.883 -13.258 1 95.69 29 THR B N 1
ATOM 725 C CA . THR B 1 29 ? 4.98 -14.984 -13.008 1 95.69 29 THR B CA 1
ATOM 726 C C . THR B 1 29 ? 4.27 -16.156 -12.344 1 95.69 29 THR B C 1
ATOM 728 O O . THR B 1 29 ? 4.781 -17.281 -12.336 1 95.69 29 THR B O 1
ATOM 731 N N . VAL B 1 30 ? 3.146 -15.906 -11.719 1 95.5 30 VAL B N 1
ATOM 732 C CA . VAL B 1 30 ? 2.457 -16.938 -10.945 1 95.5 30 VAL B CA 1
ATOM 733 C C . VAL B 1 30 ? 1.885 -17.984 -11.883 1 95.5 30 VAL B C 1
ATOM 735 O O . VAL B 1 30 ? 1.388 -17.672 -12.961 1 95.5 30 VAL B O 1
ATOM 738 N N . GLU B 1 31 ? 2.002 -19.25 -11.445 1 90 31 GLU B N 1
ATOM 739 C CA . GLU B 1 31 ? 1.617 -20.344 -12.328 1 90 31 GLU B CA 1
ATOM 740 C C . GLU B 1 31 ? 0.277 -20.938 -11.914 1 90 31 GLU B C 1
ATOM 742 O O . GLU B 1 31 ? -0.532 -21.312 -12.766 1 90 31 GLU B O 1
ATOM 747 N N . LYS B 1 32 ? -0.006 -21.047 -10.555 1 91.56 32 LYS B N 1
ATOM 748 C CA . LYS B 1 32 ? -1.23 -21.656 -10.047 1 91.56 32 LYS B CA 1
ATOM 749 C C . LYS B 1 32 ? -2.385 -20.656 -10.047 1 91.56 32 LYS B C 1
ATOM 751 O O . LYS B 1 32 ? -2.25 -19.547 -9.531 1 91.56 32 LYS B O 1
ATOM 756 N N . ASN B 1 33 ? -3.51 -21.047 -10.539 1 92.31 33 ASN B N 1
ATOM 757 C CA . ASN B 1 33 ? -4.688 -20.188 -10.641 1 92.31 33 ASN B CA 1
ATOM 758 C C . ASN B 1 33 ? -5.16 -19.719 -9.266 1 92.31 33 ASN B C 1
ATOM 760 O O . ASN B 1 33 ? -5.586 -18.578 -9.109 1 92.31 33 ASN B O 1
ATOM 764 N N . GLU B 1 34 ? -5.105 -20.609 -8.312 1 91.75 34 GLU B N 1
ATOM 765 C CA . GLU B 1 34 ? -5.52 -20.234 -6.965 1 91.75 34 GLU B CA 1
ATOM 766 C C . GLU B 1 34 ? -4.66 -19.094 -6.422 1 91.75 34 GLU B C 1
ATOM 768 O O . GLU B 1 34 ? -5.184 -18.156 -5.82 1 91.75 34 GLU B O 1
ATOM 773 N N . ASN B 1 35 ? -3.393 -19.203 -6.664 1 94.88 35 ASN B N 1
ATOM 774 C CA . ASN B 1 35 ? -2.49 -18.141 -6.215 1 94.88 35 ASN B CA 1
ATOM 775 C C . ASN B 1 35 ? -2.707 -16.844 -7 1 94.88 35 ASN B C 1
ATOM 777 O O . ASN B 1 35 ? -2.592 -15.758 -6.441 1 94.88 35 ASN B O 1
ATOM 781 N N . ARG B 1 36 ? -3.031 -17 -8.211 1 97.19 36 ARG B N 1
ATOM 782 C CA . ARG B 1 36 ? -3.312 -15.828 -9.047 1 97.19 36 ARG B CA 1
ATOM 783 C C . ARG B 1 36 ? -4.453 -15 -8.461 1 97.19 36 ARG B C 1
ATOM 785 O O . ARG B 1 36 ? -4.363 -13.773 -8.391 1 97.19 36 ARG B O 1
ATOM 792 N N . GLY B 1 37 ? -5.52 -15.664 -8.039 1 97.69 37 GLY B N 1
ATOM 793 C CA . GLY B 1 37 ? -6.645 -14.969 -7.43 1 97.69 37 GLY B CA 1
ATOM 794 C C . GLY B 1 37 ? -6.262 -14.203 -6.176 1 97.69 37 GLY B C 1
ATOM 795 O O . GLY B 1 37 ? -6.727 -13.086 -5.961 1 97.69 37 GLY B O 1
ATOM 796 N N . GLN B 1 38 ? -5.418 -14.852 -5.387 1 97 38 GLN B N 1
ATOM 797 C CA . GLN B 1 38 ? -4.973 -14.195 -4.164 1 97 38 GLN B CA 1
ATOM 798 C C . GLN B 1 38 ? -4.133 -12.961 -4.473 1 97 38 GLN B C 1
ATOM 800 O O . GLN B 1 38 ? -4.266 -11.93 -3.811 1 97 38 GLN B O 1
ATOM 805 N N . ILE B 1 39 ? -3.299 -13.062 -5.473 1 98.62 39 ILE B N 1
ATOM 806 C CA . ILE B 1 39 ? -2.451 -11.938 -5.84 1 98.62 39 ILE B CA 1
ATOM 807 C C . ILE B 1 39 ? -3.311 -10.812 -6.414 1 98.62 39 ILE B C 1
ATOM 809 O O . ILE B 1 39 ? -3.066 -9.633 -6.137 1 98.62 39 ILE B O 1
ATOM 813 N N . GLU B 1 40 ? -4.336 -11.133 -7.141 1 98.69 40 GLU B N 1
ATOM 814 C CA . GLU B 1 40 ? -5.258 -10.141 -7.68 1 98.69 40 GLU B CA 1
ATOM 815 C C . GLU B 1 40 ? -5.996 -9.406 -6.566 1 98.69 40 GLU B C 1
ATOM 817 O O . GLU B 1 40 ? -6.215 -8.195 -6.652 1 98.69 40 GLU B O 1
ATOM 822 N N . ASP B 1 41 ? -6.406 -10.156 -5.555 1 98.56 41 ASP B N 1
ATOM 823 C CA . ASP B 1 41 ? -7.059 -9.531 -4.406 1 98.56 41 ASP B CA 1
ATOM 824 C C . ASP B 1 41 ? -6.129 -8.531 -3.723 1 98.56 41 ASP B C 1
ATOM 826 O O . ASP B 1 41 ? -6.551 -7.438 -3.338 1 98.56 41 ASP B O 1
ATOM 830 N N . SER B 1 42 ? -4.891 -8.922 -3.549 1 98.75 42 SER B N 1
ATOM 831 C CA . SER B 1 42 ? -3.902 -8.023 -2.961 1 98.75 42 SER B CA 1
ATOM 832 C C . SER B 1 42 ? -3.707 -6.777 -3.82 1 98.75 42 SER B C 1
ATOM 834 O O . SER B 1 42 ? -3.607 -5.664 -3.297 1 98.75 42 SER B O 1
ATOM 836 N N . LEU B 1 43 ? -3.646 -6.934 -5.145 1 98.94 43 LEU B N 1
ATOM 837 C CA . LEU B 1 43 ? -3.486 -5.809 -6.062 1 98.94 43 LEU B CA 1
ATOM 838 C C . LEU B 1 43 ? -4.652 -4.836 -5.934 1 98.94 43 LEU B C 1
ATOM 840 O O . LEU B 1 43 ? -4.449 -3.619 -5.906 1 98.94 43 LEU B O 1
ATOM 844 N N . ARG B 1 44 ? -5.848 -5.355 -5.785 1 98.81 44 ARG B N 1
ATOM 845 C CA . ARG B 1 44 ? -7.02 -4.5 -5.621 1 98.81 44 ARG B CA 1
ATOM 846 C C . ARG B 1 44 ? -6.93 -3.691 -4.332 1 98.81 44 ARG B C 1
ATOM 848 O O . ARG B 1 44 ? -7.234 -2.498 -4.32 1 98.81 44 ARG B O 1
ATOM 855 N N . ALA B 1 45 ? -6.547 -4.367 -3.289 1 98.88 45 ALA B N 1
ATOM 856 C CA . ALA B 1 45 ? -6.414 -3.676 -2.01 1 98.88 45 ALA B CA 1
ATOM 857 C C . ALA B 1 45 ? -5.379 -2.559 -2.094 1 98.88 45 ALA B C 1
ATOM 859 O O . ALA B 1 45 ? -5.586 -1.472 -1.547 1 98.88 45 ALA B O 1
ATOM 860 N N . VAL B 1 46 ? -4.246 -2.787 -2.771 1 98.94 46 VAL B N 1
ATOM 861 C CA . VAL B 1 46 ? -3.199 -1.781 -2.92 1 98.94 46 VAL B CA 1
ATOM 862 C C . VAL B 1 46 ? -3.707 -0.633 -3.789 1 98.94 46 VAL B C 1
ATOM 864 O O . VAL B 1 46 ? -3.424 0.535 -3.512 1 98.94 46 VAL B O 1
ATOM 867 N N . GLU B 1 47 ? -4.465 -0.928 -4.793 1 98.88 47 GLU B N 1
ATOM 868 C CA . GLU B 1 47 ? -5.027 0.114 -5.648 1 98.88 47 GLU B CA 1
ATOM 869 C C . GLU B 1 47 ? -6.02 0.983 -4.879 1 98.88 47 GLU B C 1
ATOM 871 O O . GLU B 1 47 ? -6.082 2.195 -5.09 1 98.88 47 GLU B O 1
ATOM 876 N N . ASP B 1 48 ? -6.801 0.329 -4.043 1 98.81 48 ASP B N 1
ATOM 877 C CA . ASP B 1 48 ? -7.699 1.098 -3.188 1 98.81 48 ASP B CA 1
ATOM 878 C C . ASP B 1 48 ? -6.918 2.049 -2.285 1 98.81 48 ASP B C 1
ATOM 880 O O . ASP B 1 48 ? -7.305 3.207 -2.111 1 98.81 48 ASP B O 1
ATOM 884 N N . ALA B 1 49 ? -5.836 1.551 -1.703 1 98.81 49 ALA B N 1
ATOM 885 C CA . ALA B 1 49 ? -4.988 2.371 -0.841 1 98.81 49 ALA B CA 1
ATOM 886 C C . ALA B 1 49 ? -4.34 3.508 -1.629 1 98.81 49 ALA B C 1
ATOM 888 O O . ALA B 1 49 ? -4.227 4.629 -1.13 1 98.81 49 ALA B O 1
ATOM 889 N N . LEU B 1 50 ? -3.893 3.23 -2.848 1 98.88 50 LEU B N 1
ATOM 890 C CA . LEU B 1 50 ? -3.305 4.234 -3.725 1 98.88 50 LEU B CA 1
ATOM 891 C C . LEU B 1 50 ? -4.289 5.371 -3.99 1 98.88 50 LEU B C 1
ATOM 893 O O . LEU B 1 50 ? -3.916 6.543 -3.947 1 98.88 50 LEU B O 1
ATOM 897 N N . GLN B 1 51 ? -5.488 4.992 -4.273 1 98.62 51 GLN B N 1
ATOM 898 C CA . GLN B 1 51 ? -6.516 5.996 -4.543 1 98.62 51 GLN B CA 1
ATOM 899 C C . GLN B 1 51 ? -6.75 6.883 -3.322 1 98.62 51 GLN B C 1
ATOM 901 O O . GLN B 1 51 ? -6.836 8.109 -3.445 1 98.62 51 GLN B O 1
ATOM 906 N N . GLN B 1 52 ? -6.895 6.266 -2.162 1 98.44 52 GLN B N 1
ATOM 907 C CA . GLN B 1 52 ? -7.102 7.016 -0.927 1 98.44 52 GLN B CA 1
ATOM 908 C C . GLN B 1 52 ? -5.926 7.949 -0.647 1 98.44 52 GLN B C 1
ATOM 910 O O . GLN B 1 52 ? -6.121 9.102 -0.26 1 98.44 52 GLN B O 1
ATOM 915 N N . CYS B 1 53 ? -4.695 7.453 -0.795 1 98.69 53 CYS B N 1
ATOM 916 C CA . CYS B 1 53 ? -3.502 8.25 -0.539 1 98.69 53 CYS B CA 1
ATOM 917 C C . CYS B 1 53 ? -3.385 9.391 -1.542 1 98.69 53 CYS B C 1
ATOM 919 O O . CYS B 1 53 ? -2.955 10.492 -1.189 1 98.69 53 CYS B O 1
ATOM 921 N N . ASN B 1 54 ? -3.74 9.117 -2.797 1 98.31 54 ASN B N 1
ATOM 922 C CA . ASN B 1 54 ? -3.723 10.164 -3.811 1 98.31 54 ASN B CA 1
ATOM 923 C C . ASN B 1 54 ? -4.656 11.312 -3.441 1 98.31 54 ASN B C 1
ATOM 925 O O . ASN B 1 54 ? -4.312 12.484 -3.635 1 98.31 54 ASN B O 1
ATOM 929 N N . GLN B 1 55 ? -5.816 11.031 -2.938 1 97.62 55 GLN B N 1
ATOM 930 C CA . GLN B 1 55 ? -6.742 12.055 -2.477 1 97.62 55 GLN B CA 1
ATOM 931 C C . GLN B 1 55 ? -6.129 12.891 -1.354 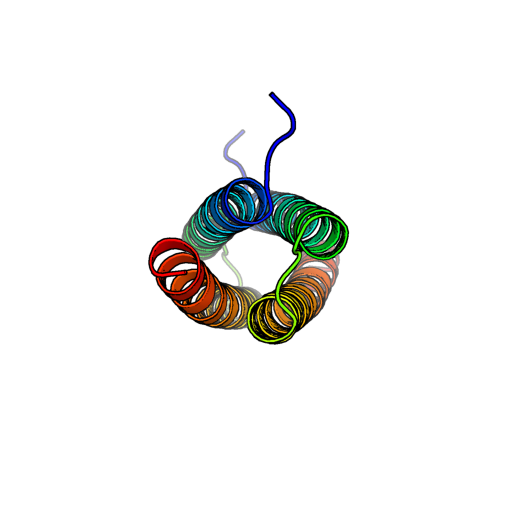1 97.62 55 GLN B C 1
ATOM 933 O O . GLN B 1 55 ? -6.289 14.109 -1.324 1 97.62 55 GLN B O 1
ATOM 938 N N . THR B 1 56 ? -5.449 12.211 -0.503 1 98.12 56 THR B N 1
ATOM 93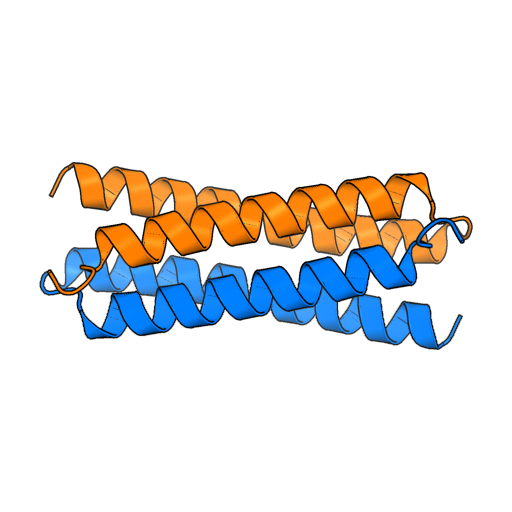9 C CA . THR B 1 56 ? -4.805 12.891 0.612 1 98.12 56 THR B CA 1
ATOM 940 C C . THR B 1 56 ? -3.697 13.812 0.113 1 98.12 56 THR B C 1
ATOM 942 O O . THR B 1 56 ? -3.572 14.953 0.577 1 98.12 56 THR B O 1
ATOM 945 N N . VAL B 1 57 ? -2.863 13.352 -0.824 1 97.44 57 VAL B N 1
ATOM 946 C CA . VAL B 1 57 ? -1.812 14.172 -1.416 1 97.44 57 VAL B CA 1
ATOM 947 C C . VAL B 1 57 ? -2.42 15.438 -2.006 1 97.44 57 VAL B C 1
ATOM 949 O O . VAL B 1 57 ? -1.938 16.547 -1.746 1 97.44 57 VAL B O 1
ATOM 952 N N . GLU B 1 58 ? -3.473 15.25 -2.717 1 96.25 58 GLU B N 1
ATOM 953 C CA . GLU B 1 58 ? -4.125 16.375 -3.383 1 96.25 58 GLU B CA 1
ATOM 954 C C . GLU B 1 58 ? -4.656 17.391 -2.369 1 96.25 58 GLU B C 1
ATOM 956 O O . GLU B 1 58 ? -4.543 18.594 -2.574 1 96.25 58 GLU B O 1
ATOM 961 N N . ARG B 1 59 ? -5.219 16.844 -1.31 1 95.62 59 ARG B N 1
ATOM 962 C CA . ARG B 1 59 ? -5.785 17.719 -0.281 1 95.62 59 ARG B CA 1
ATOM 963 C C . ARG B 1 59 ? -4.688 18.5 0.443 1 95.62 59 ARG B C 1
ATOM 965 O O . ARG B 1 59 ? -4.84 19.688 0.717 1 95.62 59 ARG B O 1
ATOM 972 N N . LEU B 1 60 ? -3.566 17.922 0.708 1 95.12 60 LEU B N 1
ATOM 973 C CA . LEU B 1 60 ? -2.482 18.547 1.455 1 95.12 60 LEU B CA 1
ATOM 974 C C . LEU B 1 60 ? -1.765 19.578 0.599 1 95.12 60 LEU B C 1
ATOM 976 O O . LEU B 1 60 ? -1.173 20.531 1.127 1 95.12 60 LEU B O 1
ATOM 980 N N . GLU B 1 61 ? -1.834 19.406 -0.606 1 90.31 61 GLU B N 1
ATOM 981 C CA . GLU B 1 61 ? -1.219 20.375 -1.52 1 90.31 61 GLU B CA 1
ATOM 982 C C . GLU B 1 61 ? -2.023 21.672 -1.585 1 90.31 61 GLU B C 1
ATOM 984 O O . GLU B 1 61 ? -1.475 22.734 -1.877 1 90.31 61 GLU B O 1
ATOM 989 N N . GLN B 1 62 ? -3.346 21.562 -1.332 1 84.06 62 GLN B N 1
ATOM 990 C CA . GLN B 1 62 ? -4.227 22.719 -1.392 1 84.06 62 GLN B CA 1
ATOM 991 C C . GLN B 1 62 ? -4.258 23.453 -0.055 1 84.06 62 GLN B C 1
ATOM 993 O O . GLN B 1 62 ? -4.715 24.609 0.019 1 84.06 62 GLN B O 1
ATOM 998 N N . ALA B 1 63 ? -3.805 22.875 1.007 1 70.31 63 ALA B N 1
ATOM 999 C CA . ALA B 1 63 ? -3.906 23.5 2.324 1 70.31 63 ALA B CA 1
ATOM 1000 C C . ALA B 1 63 ? -2.662 24.312 2.639 1 70.31 63 ALA B C 1
ATOM 1002 O O . ALA B 1 63 ? -1.59 24.078 2.082 1 70.31 63 ALA B O 1
#

Solvent-accessible surface area (backbone atoms only — not comparable to full-atom values): 6329 Å² total; per-residue (Å²): 132,82,78,47,28,60,55,25,41,51,51,18,46,52,26,40,51,52,19,45,52,26,34,54,52,17,62,73,52,47,82,53,67,71,57,41,54,43,48,50,54,26,40,51,35,40,50,52,19,44,52,46,34,50,53,38,48,57,53,52,70,73,100,131,82,78,47,26,60,54,25,41,49,53,17,45,54,25,38,51,52,18,44,52,25,33,54,52,17,62,73,53,47,82,52,67,72,57,41,54,43,48,50,53,27,40,51,34,39,50,52,19,43,53,45,35,50,53,38,48,56,51,52,70,74,101

pLDDT: mean 95.28, std 8.37, range [47.91, 98.94]

Organism: NCBI:txid1808955

Foldseek 3Di:
DDQDPLRVLVVVLVVLVVVLVVLVVVLVVDDDPVVNVVSVVVNVVSVVVNVVSVVVNVVVVVD/DDQDPLRVLVVVLVVLVVVLVVLVVVLVPDDDPVVNVVSVVVNVVSVVVNVVSVVVNVVVVVD

Radius of gyration: 15.22 Å; Cα contacts (8 Å, |Δi|>4): 163; chains: 2; bounding box: 26×47×28 Å

Secondary structure (DSSP, 8-state):
----HHHHHHHHHHHHHHHHHHHHHHHHH---HHHHHHHHHHHHHHHHHHHHHHHHHHHHHH-/----HHHHHHHHHHHHHHHHHHHHHHHHH---HHHHHHHHHHHHHHHHHHHHHHHHHHHHHH-

Sequence (126 aa):
MQKNARGFVQESYSALTNARENLQQALNTVEKNENRGQIEDSLRAVEDALQQCNQTVERLEQAMQKNARGFVQESYSALTNARENLQQALNTVEKNENRGQIEDSLRAVEDALQQCNQTVERLEQA

Nearest PDB structures (foldseek):
  4l0r-assembly1_A  TM=9.933E-01  e=3.416E-01  Homo sapiens
  7s5c-assembly1_D  TM=9.487E-01  e=1.556E+00  Myxococcus xanthus
  7s5c-assembly1_E  TM=9.775E-01  e=2.311E+00  Myxococcus xanthus
  7s5k-assembly1_E  TM=9.673E-01  e=3.214E+00  Myxococcus xanthus
  4afl-assembly2_F  TM=9.150E-01  e=4.773E+00  Homo sapiens